Protein AF-A0A965P4F7-F1 (afdb_monomer_lite)

pLDDT: mean 95.4, std 3.78, range [77.88, 98.44]

Secondary structure (DSSP, 8-state):
-EEEEEEEE-TTS-EEEEEEE-SS---SS------TT--HHHHHHHHHHHHHHHHHHHHHHHHHHHHTT-TT------GGGEEEEEEEE-

Radius of gyration: 18.22 Å; chains: 1; bounding box: 27×47×37 Å

Structure (mmCIF, N/CA/C/O backbone):
data_AF-A0A965P4F7-F1
#
_entry.id   AF-A0A965P4F7-F1
#
loop_
_atom_site.group_PDB
_atom_site.id
_atom_site.type_symbol
_atom_site.label_atom_id
_atom_site.label_alt_id
_atom_site.label_comp_id
_atom_site.label_asym_id
_atom_site.label_entity_id
_atom_site.label_seq_id
_atom_site.pdbx_PDB_ins_code
_atom_site.Cartn_x
_atom_site.Cartn_y
_atom_site.Cartn_z
_atom_site.occupancy
_atom_site.B_iso_or_equiv
_atom_site.auth_seq_id
_atom_site.auth_comp_id
_atom_site.auth_asym_id
_atom_site.auth_atom_id
_atom_site.pdbx_PDB_model_num
ATOM 1 N N . MET A 1 1 ? -7.890 -0.933 -10.506 1.00 89.19 1 MET A N 1
ATOM 2 C CA . MET A 1 1 ? -6.889 -0.128 -9.768 1.00 89.19 1 MET A CA 1
ATOM 3 C C . MET A 1 1 ? -7.205 1.347 -9.977 1.00 89.19 1 MET A C 1
ATOM 5 O O . MET A 1 1 ? -7.915 1.674 -10.918 1.00 89.19 1 MET A O 1
ATOM 9 N N . LYS A 1 2 ? -6.741 2.235 -9.093 1.00 94.00 2 LYS A N 1
ATOM 10 C CA . LYS A 1 2 ? -6.977 3.680 -9.220 1.00 94.00 2 LYS A CA 1
ATOM 11 C C . LYS A 1 2 ? -5.646 4.393 -9.438 1.00 94.00 2 LYS A C 1
ATOM 13 O O . LYS A 1 2 ? -4.783 4.347 -8.559 1.00 94.00 2 LYS A O 1
ATOM 18 N N . LEU A 1 3 ? -5.485 5.013 -10.601 1.00 96.56 3 LEU A N 1
ATOM 19 C CA . LEU A 1 3 ? -4.346 5.864 -10.926 1.00 96.56 3 LEU A CA 1
ATOM 20 C C . LEU A 1 3 ? -4.662 7.300 -10.492 1.00 96.56 3 LEU A C 1
ATOM 22 O O . LEU A 1 3 ? -5.730 7.830 -10.797 1.00 96.56 3 LEU A O 1
ATOM 26 N N . LEU A 1 4 ? -3.739 7.906 -9.748 1.00 96.69 4 LEU A N 1
ATOM 27 C CA . LEU A 1 4 ? -3.788 9.298 -9.316 1.00 96.69 4 LEU A CA 1
ATOM 28 C C . LEU A 1 4 ? -2.663 10.077 -9.983 1.00 96.69 4 LEU A C 1
ATOM 30 O O . LEU A 1 4 ? -1.494 9.744 -9.779 1.00 96.69 4 LEU A O 1
ATOM 34 N N . GLU A 1 5 ? -3.005 11.154 -10.679 1.00 98.00 5 GLU A N 1
ATOM 35 C CA . GLU A 1 5 ? -2.037 12.112 -11.212 1.00 98.00 5 GLU A CA 1
ATOM 36 C C . GLU A 1 5 ? -2.228 13.476 -10.552 1.00 98.00 5 GLU A C 1
ATOM 38 O O . GLU A 1 5 ? -3.358 13.930 -10.404 1.00 98.00 5 GLU A O 1
ATOM 43 N N . PHE A 1 6 ? -1.153 14.104 -10.070 1.00 97.94 6 PHE A N 1
ATOM 44 C CA . PHE A 1 6 ? -1.254 15.340 -9.282 1.00 97.94 6 PHE A CA 1
ATOM 45 C C . PHE A 1 6 ? 0.059 16.130 -9.203 1.00 97.94 6 PHE A C 1
ATOM 47 O O . PHE A 1 6 ? 1.160 15.573 -9.264 1.00 97.94 6 PHE A O 1
ATOM 54 N N . SER A 1 7 ? -0.064 17.435 -8.965 1.00 98.25 7 SER A N 1
ATOM 55 C CA . SER A 1 7 ? 1.024 18.322 -8.541 1.00 98.25 7 SER A CA 1
ATOM 56 C C . SER A 1 7 ? 1.224 18.205 -7.026 1.00 98.25 7 SER A C 1
ATOM 58 O O . SER A 1 7 ? 0.264 18.310 -6.265 1.00 98.25 7 SER A O 1
ATOM 60 N N . TYR A 1 8 ? 2.458 18.016 -6.555 1.00 97.75 8 TYR A N 1
ATOM 61 C CA . TYR A 1 8 ? 2.777 17.884 -5.127 1.00 97.75 8 TYR A CA 1
ATOM 62 C C . TYR A 1 8 ? 3.776 18.939 -4.663 1.00 97.75 8 TYR A C 1
ATOM 64 O O . TYR A 1 8 ? 4.902 18.978 -5.170 1.00 97.75 8 TYR A O 1
ATOM 72 N N . THR A 1 9 ? 3.392 19.740 -3.668 1.00 97.88 9 THR A N 1
ATOM 73 C CA . THR A 1 9 ? 4.285 20.688 -2.986 1.00 97.88 9 THR A CA 1
ATOM 74 C C . THR A 1 9 ? 4.947 20.008 -1.790 1.00 97.88 9 THR A C 1
ATOM 76 O O . THR A 1 9 ? 4.273 19.542 -0.875 1.00 97.88 9 THR A O 1
ATOM 79 N N . LYS A 1 10 ? 6.276 19.934 -1.790 1.00 94.81 10 LYS A N 1
ATOM 80 C CA . LYS A 1 10 ? 7.058 19.374 -0.684 1.00 94.81 10 LYS A CA 1
ATOM 81 C C . LYS A 1 10 ? 7.230 20.389 0.448 1.00 94.81 10 LYS A C 1
ATOM 83 O O . LYS A 1 10 ? 6.942 21.572 0.298 1.00 94.81 10 LYS A O 1
ATOM 88 N N . GLU A 1 11 ? 7.764 19.920 1.572 1.00 94.94 11 GLU A N 1
ATOM 89 C CA . GLU A 1 11 ? 8.031 20.754 2.753 1.00 94.94 11 GLU A CA 1
ATOM 90 C C . GLU A 1 11 ? 9.058 21.863 2.483 1.00 94.94 11 GLU A C 1
ATOM 92 O O . GLU A 1 11 ? 8.957 22.940 3.057 1.00 94.94 11 GLU A O 1
ATOM 97 N N . ASP A 1 12 ? 9.994 21.633 1.559 1.00 96.00 12 ASP A N 1
ATOM 98 C CA . ASP A 1 12 ? 10.968 22.632 1.099 1.00 96.00 12 ASP A CA 1
ATOM 99 C C . ASP A 1 12 ? 10.378 23.662 0.110 1.00 96.00 12 ASP A C 1
ATOM 101 O O . ASP A 1 12 ? 11.099 24.512 -0.406 1.00 96.00 12 ASP A O 1
ATOM 105 N N . GLY A 1 13 ? 9.076 23.580 -0.187 1.00 95.00 13 GLY A N 1
ATOM 106 C CA . GLY A 1 13 ? 8.383 24.431 -1.153 1.00 95.00 13 GLY A CA 1
ATOM 107 C C . GLY A 1 13 ? 8.552 24.008 -2.616 1.00 95.00 13 GLY A C 1
ATOM 108 O O . GLY A 1 13 ? 7.871 24.556 -3.484 1.00 95.00 13 GLY A O 1
ATOM 109 N N . SER A 1 14 ? 9.400 23.019 -2.921 1.00 97.19 14 SER A N 1
ATOM 110 C CA . SER A 1 14 ? 9.557 22.518 -4.289 1.00 97.19 14 SER A CA 1
ATOM 111 C C . SER A 1 14 ? 8.308 21.770 -4.756 1.00 97.19 14 SER A C 1
ATOM 113 O O . SER A 1 14 ? 7.662 21.048 -3.994 1.00 97.19 14 SER A O 1
ATOM 115 N N . VAL A 1 15 ? 7.970 21.924 -6.037 1.00 97.25 15 VAL A N 1
ATOM 116 C CA . VAL A 1 15 ? 6.802 21.282 -6.655 1.00 97.25 15 VAL A CA 1
ATOM 117 C C . VAL A 1 15 ? 7.252 20.166 -7.594 1.00 97.25 15 VAL A C 1
ATOM 119 O O . VAL A 1 15 ? 8.265 20.286 -8.281 1.00 97.25 15 VAL A O 1
ATOM 122 N N . SER A 1 16 ? 6.516 19.055 -7.611 1.00 96.69 16 SER A N 1
ATOM 123 C CA . SER A 1 16 ? 6.757 17.932 -8.526 1.00 96.69 16 SER A CA 1
ATOM 124 C C . SER A 1 16 ? 5.454 17.279 -8.969 1.00 96.69 16 SER A C 1
ATOM 126 O O . SER A 1 16 ? 4.576 17.088 -8.133 1.00 96.69 16 SER A O 1
ATOM 128 N N . ASN A 1 17 ? 5.370 16.869 -10.234 1.00 97.75 17 ASN A N 1
ATOM 129 C CA . ASN A 1 17 ? 4.236 16.101 -10.755 1.00 97.75 17 ASN A CA 1
ATOM 130 C C . ASN A 1 17 ? 4.408 14.611 -10.433 1.00 97.75 17 ASN A C 1
ATOM 132 O O . ASN A 1 17 ? 5.531 14.092 -10.443 1.00 97.75 17 ASN A O 1
ATOM 136 N N . ARG A 1 18 ? 3.308 13.931 -10.109 1.00 97.25 18 ARG A N 1
ATOM 137 C CA . ARG A 1 18 ? 3.281 12.531 -9.668 1.00 97.25 18 ARG A CA 1
ATOM 138 C C . ARG A 1 18 ? 2.177 11.768 -10.380 1.00 97.25 18 ARG A C 1
ATOM 140 O O . ARG A 1 18 ? 1.103 12.318 -10.563 1.00 97.25 18 ARG A O 1
ATOM 147 N N . ALA A 1 19 ? 2.460 10.506 -10.690 1.00 96.75 19 ALA A N 1
ATOM 148 C CA . ALA A 1 19 ? 1.507 9.494 -11.125 1.00 96.75 19 ALA A CA 1
ATOM 149 C C . ALA A 1 19 ? 1.684 8.278 -10.204 1.00 96.75 19 ALA A C 1
ATOM 151 O O . ALA A 1 19 ? 2.806 7.788 -10.039 1.00 96.75 19 ALA A O 1
ATOM 152 N N . VAL A 1 20 ? 0.624 7.855 -9.515 1.00 95.62 20 VAL A N 1
ATOM 153 C CA . VAL A 1 20 ? 0.696 6.846 -8.447 1.00 95.62 20 VAL A CA 1
ATOM 154 C C . VAL A 1 20 ? -0.517 5.929 -8.510 1.00 95.62 20 VAL A C 1
ATOM 156 O O . VAL A 1 20 ? -1.648 6.401 -8.557 1.00 95.62 20 VAL A O 1
ATOM 159 N N . ILE A 1 21 ? -0.289 4.617 -8.433 1.00 95.81 21 ILE A N 1
ATOM 160 C CA . ILE A 1 21 ? -1.356 3.657 -8.142 1.00 95.81 21 ILE A CA 1
ATOM 161 C C . ILE A 1 21 ? -1.688 3.738 -6.649 1.00 95.81 21 ILE A C 1
ATOM 163 O O . ILE A 1 21 ? -0.829 3.483 -5.802 1.00 95.81 21 ILE A O 1
ATOM 167 N N . GLU A 1 22 ? -2.928 4.094 -6.319 1.00 93.88 22 GLU A N 1
ATOM 168 C CA . GLU A 1 22 ? -3.405 4.152 -4.935 1.00 93.88 22 GLU A CA 1
ATOM 169 C C . GLU A 1 22 ? -3.451 2.733 -4.347 1.00 93.88 22 GLU A C 1
ATOM 171 O O . GLU A 1 22 ? -4.325 1.935 -4.680 1.00 93.88 22 GLU A O 1
ATOM 176 N N . LEU A 1 23 ? -2.481 2.408 -3.486 1.00 92.50 23 LEU A N 1
ATOM 177 C CA . LEU A 1 23 ? -2.434 1.120 -2.781 1.00 92.50 23 LEU A CA 1
ATOM 178 C C . LEU A 1 23 ? -3.315 1.121 -1.529 1.00 92.50 23 LEU A C 1
ATOM 180 O O . LEU A 1 23 ? -3.891 0.100 -1.169 1.00 92.50 23 LEU A O 1
ATOM 184 N N . ILE A 1 24 ? -3.383 2.266 -0.846 1.00 88.81 24 ILE A N 1
ATOM 185 C CA . ILE A 1 24 ? -4.167 2.478 0.370 1.00 88.81 24 ILE A CA 1
ATOM 186 C C . ILE A 1 24 ? -4.706 3.907 0.310 1.00 88.81 24 ILE A C 1
ATOM 188 O O . ILE A 1 24 ? -3.925 4.861 0.252 1.00 88.81 24 ILE A O 1
ATOM 192 N N . ALA A 1 25 ? -6.029 4.054 0.327 1.00 83.50 25 ALA A N 1
ATOM 193 C CA . ALA A 1 25 ? -6.674 5.354 0.445 1.00 83.50 25 ALA A CA 1
ATOM 194 C C . ALA A 1 25 ? -6.588 5.851 1.897 1.00 83.50 25 ALA A C 1
ATOM 196 O O . ALA A 1 25 ? -6.561 5.040 2.829 1.00 83.50 25 ALA A O 1
ATOM 197 N N . PRO A 1 26 ? -6.566 7.172 2.136 1.00 77.88 26 PRO A N 1
ATOM 198 C CA . PRO A 1 26 ? -6.701 7.673 3.493 1.00 77.88 26 PRO A CA 1
ATOM 199 C C . PRO A 1 26 ? -8.030 7.178 4.080 1.00 77.88 26 PRO A C 1
ATOM 201 O O . PRO A 1 26 ? -9.103 7.528 3.594 1.00 77.88 26 PRO A O 1
ATOM 204 N N . SER A 1 27 ? -7.952 6.357 5.127 1.00 82.50 27 SER A N 1
ATOM 205 C CA . SER A 1 27 ? -9.114 5.865 5.864 1.00 82.50 27 SER A CA 1
ATOM 206 C C . SER A 1 27 ? -9.140 6.485 7.253 1.00 82.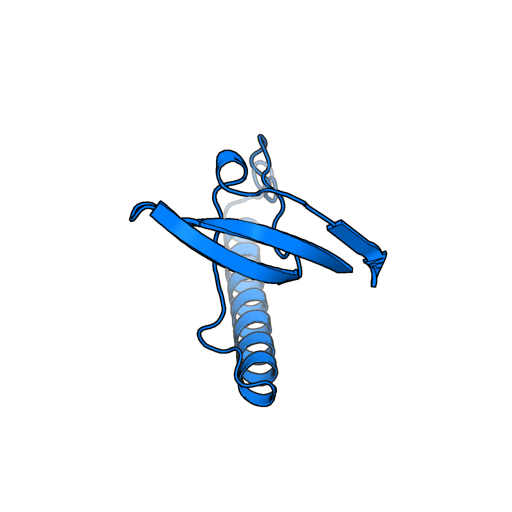50 27 SER A C 1
ATOM 208 O O . SER A 1 27 ? -8.120 6.587 7.934 1.00 82.50 27 SER A O 1
ATOM 210 N N . LYS A 1 28 ? -10.330 6.906 7.677 1.00 85.56 28 LYS A N 1
ATOM 211 C CA . LYS A 1 28 ? -10.608 7.321 9.058 1.00 85.56 28 LYS A CA 1
ATOM 212 C C . LYS A 1 28 ? -10.737 6.111 9.993 1.00 85.56 28 LYS A C 1
ATOM 214 O O . LYS A 1 28 ? -10.676 6.264 11.210 1.00 85.56 28 LYS A O 1
ATOM 219 N N . PHE A 1 29 ? -10.970 4.931 9.427 1.00 91.06 29 PHE A N 1
ATOM 220 C CA . PHE A 1 29 ? -11.309 3.72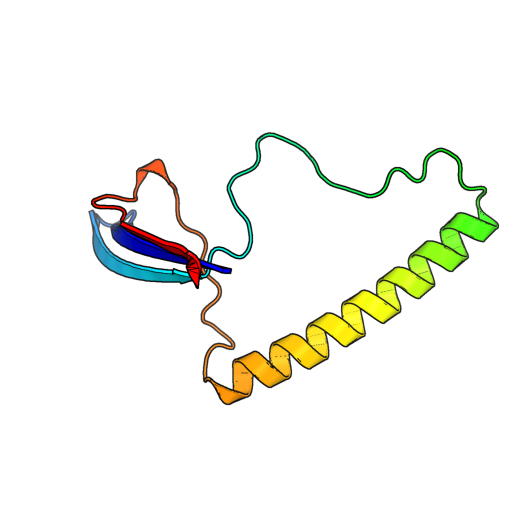1 10.158 1.00 91.06 29 PHE A CA 1
ATOM 221 C C . PHE A 1 29 ? -10.092 2.809 10.313 1.00 91.06 29 PHE A C 1
ATOM 223 O O . PHE A 1 29 ? -9.182 2.813 9.485 1.00 91.06 29 PHE A O 1
ATOM 230 N N . ILE A 1 30 ? -10.092 2.024 11.389 1.00 90.25 30 ILE A N 1
ATOM 231 C CA . I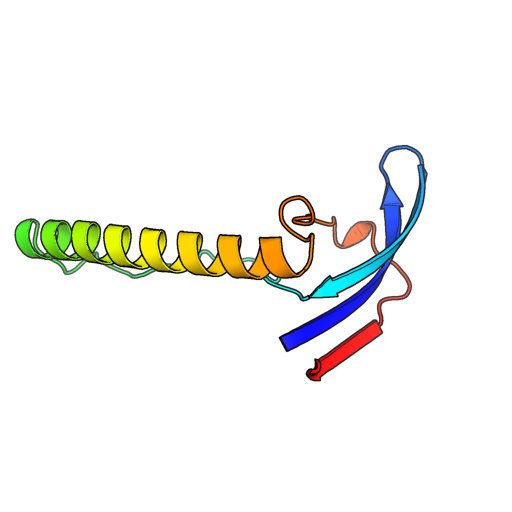LE A 1 30 ? -9.149 0.921 11.577 1.00 90.25 30 ILE A CA 1
ATOM 232 C C . ILE A 1 30 ? -9.766 -0.310 10.918 1.00 90.25 30 ILE A C 1
ATOM 234 O O . ILE A 1 30 ? -10.897 -0.671 11.235 1.00 90.25 30 ILE A O 1
ATOM 238 N N . GLU A 1 31 ? -9.019 -0.950 10.024 1.00 90.19 31 GLU A N 1
ATOM 239 C CA . GLU A 1 31 ? -9.431 -2.180 9.350 1.00 90.19 31 GLU A CA 1
ATOM 240 C C . GLU A 1 31 ? -8.605 -3.362 9.857 1.00 90.19 31 GLU A C 1
ATOM 242 O O . GLU A 1 31 ? -7.387 -3.273 10.033 1.00 90.19 31 GLU A O 1
ATOM 247 N N . GLY A 1 32 ? -9.275 -4.484 10.099 1.00 92.50 32 GLY A N 1
ATOM 248 C CA . GLY A 1 32 ? -8.652 -5.701 10.591 1.00 92.50 32 GLY A CA 1
ATOM 249 C C . GLY A 1 32 ? -9.650 -6.846 10.680 1.00 92.50 32 GLY A C 1
ATOM 250 O O . GLY A 1 32 ? -10.851 -6.662 10.496 1.00 92.50 32 GLY A O 1
ATOM 251 N N . TRP A 1 33 ? -9.132 -8.034 10.970 1.00 95.19 33 TRP A N 1
ATOM 252 C CA . TRP A 1 33 ? -9.955 -9.196 11.277 1.00 95.19 33 TRP A CA 1
ATOM 253 C C . TRP A 1 33 ? -10.311 -9.168 12.758 1.00 95.19 33 TRP A C 1
ATOM 255 O O . TRP A 1 33 ? -9.415 -9.135 13.604 1.00 95.19 33 TRP A O 1
ATOM 265 N N . ASP A 1 34 ? -11.604 -9.168 13.069 1.00 96.94 34 ASP A N 1
ATOM 266 C CA . ASP A 1 34 ? -12.059 -9.345 14.442 1.00 96.94 34 ASP A CA 1
ATOM 267 C C . ASP A 1 34 ? -11.868 -10.810 14.850 1.00 96.94 34 ASP A C 1
ATOM 269 O O . ASP A 1 34 ? -12.514 -11.717 14.327 1.00 96.94 34 ASP A O 1
ATOM 273 N N . VAL A 1 35 ? -10.934 -11.029 15.769 1.00 96.50 35 VAL A N 1
ATOM 274 C CA . VAL A 1 35 ? -10.546 -12.346 16.289 1.00 96.50 35 VAL A CA 1
ATOM 275 C C . VAL A 1 35 ? -11.041 -12.568 17.718 1.00 96.50 35 VAL A C 1
ATOM 277 O O . VAL A 1 35 ? -10.636 -13.531 18.361 1.00 96.50 35 VAL A O 1
ATOM 280 N N . SER A 1 36 ? -11.915 -11.694 18.227 1.00 97.50 36 SER A N 1
ATOM 281 C CA . SER A 1 36 ? -12.394 -11.714 19.618 1.00 97.50 36 SER A CA 1
ATOM 282 C C . SER A 1 36 ? -13.048 -13.031 20.045 1.00 97.50 36 SER A C 1
ATOM 284 O O . SER A 1 36 ? -13.047 -13.354 21.230 1.00 97.50 36 SER A O 1
ATOM 286 N N . ASN A 1 37 ? -13.575 -13.800 19.089 1.00 97.75 37 ASN A N 1
ATOM 287 C CA . ASN A 1 37 ? -14.278 -15.058 19.339 1.00 97.75 37 ASN A CA 1
ATOM 288 C C . ASN A 1 37 ? -13.426 -16.316 19.097 1.00 97.75 37 ASN A C 1
ATOM 290 O O . ASN A 1 37 ? -13.961 -17.421 19.155 1.00 97.75 37 ASN A O 1
ATOM 294 N N . LEU A 1 38 ? -12.130 -16.178 18.801 1.00 97.88 38 LEU A N 1
ATOM 295 C CA . LEU A 1 38 ? -11.235 -17.327 18.660 1.00 97.88 38 LEU A CA 1
ATOM 296 C C . LEU A 1 38 ? -10.697 -17.750 20.028 1.00 97.88 38 LEU A C 1
ATOM 298 O O . LEU A 1 38 ? -10.252 -16.917 20.817 1.00 97.88 38 LEU A O 1
ATOM 302 N N . ASP A 1 39 ? -10.692 -19.054 20.297 1.00 98.38 39 ASP A N 1
ATOM 303 C CA . ASP A 1 39 ? -9.925 -19.592 21.415 1.00 98.38 39 ASP A CA 1
ATOM 304 C C . ASP A 1 39 ? -8.413 -19.474 21.146 1.00 98.38 39 ASP A C 1
ATOM 306 O O . ASP A 1 39 ? -7.964 -19.258 20.017 1.00 98.38 39 ASP A O 1
ATOM 310 N N . ASN A 1 40 ? -7.609 -19.638 22.197 1.00 97.44 40 ASN A N 1
ATOM 311 C CA . ASN A 1 40 ? -6.163 -19.431 22.125 1.00 97.44 40 ASN A CA 1
ATOM 312 C C . ASN A 1 40 ? -5.457 -20.348 21.119 1.00 97.44 40 ASN A C 1
ATOM 314 O O . ASN A 1 40 ? -4.485 -19.917 20.497 1.00 97.44 40 ASN A O 1
ATOM 318 N N . GLN A 1 41 ? -5.905 -21.598 20.974 1.00 98.19 41 GLN A N 1
ATOM 319 C CA . GLN A 1 41 ? -5.274 -22.540 20.056 1.00 98.19 41 GLN A CA 1
ATOM 320 C C . GLN A 1 41 ? -5.589 -22.142 18.614 1.00 98.19 41 GLN A C 1
ATOM 322 O O . GLN A 1 41 ? -4.673 -21.950 17.813 1.00 98.19 41 GLN A O 1
ATOM 327 N N . THR A 1 42 ? -6.866 -21.917 18.312 1.00 98.12 42 THR A N 1
ATOM 328 C CA . THR A 1 42 ? -7.309 -21.497 16.978 1.00 98.12 42 THR A CA 1
ATOM 329 C C . THR A 1 42 ? -6.693 -20.151 16.579 1.00 98.12 42 THR A C 1
ATOM 331 O O . THR A 1 42 ? -6.261 -19.964 15.441 1.00 98.12 42 THR A O 1
ATOM 334 N N . PHE A 1 43 ? -6.587 -19.208 17.519 1.00 98.19 43 PHE A N 1
ATOM 335 C CA . PHE A 1 43 ? -5.933 -17.922 17.283 1.00 98.19 43 PHE A CA 1
ATOM 336 C C . PHE A 1 43 ? -4.437 -18.067 16.961 1.00 98.19 43 PHE A C 1
ATOM 338 O O . PHE A 1 43 ? -3.927 -17.366 16.079 1.00 98.19 43 PHE A O 1
ATOM 345 N N . ALA A 1 44 ? -3.727 -18.975 17.639 1.00 98.19 44 ALA A N 1
ATOM 346 C CA . ALA A 1 44 ? -2.318 -19.243 17.363 1.00 98.19 44 ALA A CA 1
ATOM 347 C C . ALA A 1 44 ? -2.120 -19.844 15.961 1.00 98.19 44 ALA A C 1
ATOM 349 O O . ALA A 1 44 ? -1.293 -19.348 15.192 1.00 98.19 44 ALA A O 1
ATOM 350 N N . GLU A 1 45 ? -2.926 -20.847 15.601 1.00 98.44 45 GLU A N 1
ATOM 351 C CA . GLU A 1 45 ? -2.907 -21.487 14.278 1.00 98.44 45 GLU A CA 1
ATOM 352 C C . GLU A 1 45 ? -3.224 -20.486 13.154 1.00 98.44 45 GLU A C 1
ATOM 354 O O . GLU A 1 45 ? -2.517 -20.423 12.139 1.00 98.44 45 GLU A O 1
ATOM 359 N N . PHE A 1 46 ? -4.240 -19.637 13.357 1.00 98.12 46 PHE A N 1
ATOM 360 C CA . PHE A 1 46 ? -4.575 -18.550 12.438 1.00 98.12 46 PHE A CA 1
ATOM 361 C C . PHE A 1 46 ? -3.410 -17.573 12.271 1.00 98.12 46 PHE A C 1
ATOM 363 O O . PHE A 1 46 ? -3.031 -17.245 11.146 1.00 98.12 46 PHE A O 1
ATOM 370 N N . SER A 1 47 ? -2.822 -17.117 13.378 1.00 97.44 47 SER A N 1
ATOM 371 C CA . SER A 1 47 ? -1.750 -16.118 13.356 1.00 97.44 47 SE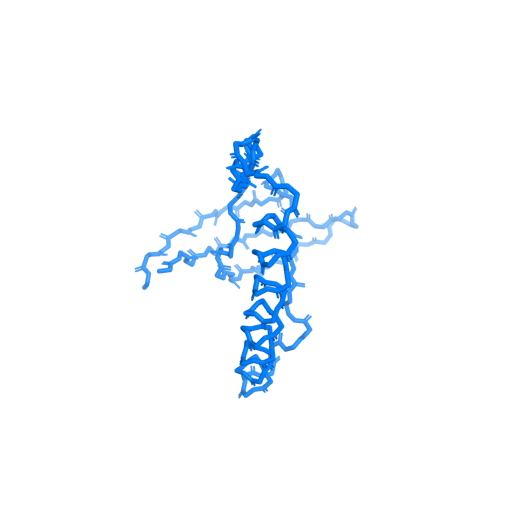R A CA 1
ATOM 372 C C . SER A 1 47 ? -0.515 -16.628 12.614 1.00 97.44 47 SER A C 1
ATOM 374 O O . SER A 1 47 ? 0.073 -15.887 11.822 1.00 97.44 47 SER A O 1
ATOM 376 N N . GLN A 1 48 ? -0.155 -17.900 12.814 1.00 98.19 48 GLN A N 1
ATOM 377 C CA . GLN A 1 48 ? 0.934 -18.536 12.078 1.00 98.19 48 GLN A CA 1
ATOM 378 C C . GLN A 1 48 ? 0.621 -18.596 10.578 1.00 98.19 48 GLN A C 1
ATOM 380 O O . GLN A 1 48 ? 1.400 -18.097 9.763 1.00 98.19 48 GLN A O 1
ATOM 385 N N . SER A 1 49 ? -0.544 -19.137 10.221 1.00 98.19 49 SER A N 1
ATOM 386 C CA . SER A 1 49 ? -0.958 -19.313 8.824 1.00 98.19 49 SER A CA 1
ATOM 387 C C . SER A 1 49 ? -1.042 -17.977 8.078 1.00 98.19 49 SER A C 1
ATOM 389 O O . SER A 1 49 ? -0.563 -17.839 6.951 1.00 98.19 49 SER A O 1
ATOM 391 N N . MET A 1 50 ? -1.596 -16.950 8.728 1.00 97.69 50 MET A N 1
ATOM 392 C CA . MET A 1 50 ? -1.690 -15.599 8.178 1.00 97.69 50 MET A CA 1
ATOM 393 C C . MET A 1 50 ? -0.307 -14.958 8.000 1.00 97.69 50 MET A C 1
ATOM 395 O O . MET A 1 50 ? -0.073 -14.250 7.017 1.00 97.69 50 MET A O 1
ATOM 399 N N . GLY A 1 51 ? 0.623 -15.208 8.927 1.00 97.50 51 GLY A N 1
ATOM 400 C CA . GLY A 1 51 ? 2.009 -14.756 8.822 1.00 97.50 51 GLY A CA 1
ATOM 401 C C . GLY A 1 51 ? 2.732 -15.365 7.619 1.00 97.50 51 GLY A C 1
ATOM 402 O O . GLY A 1 51 ? 3.366 -14.643 6.848 1.00 97.50 51 GLY A O 1
ATOM 403 N N . GLU A 1 52 ? 2.587 -16.675 7.414 1.00 98.25 52 GLU A N 1
ATOM 404 C CA . GLU A 1 52 ? 3.166 -17.385 6.269 1.00 98.25 52 GLU A CA 1
ATOM 405 C C . GLU A 1 52 ? 2.596 -16.882 4.937 1.00 98.25 52 GLU A C 1
ATOM 407 O O . GLU A 1 52 ? 3.359 -16.591 4.010 1.00 98.25 52 GLU A O 1
ATOM 412 N N . LEU A 1 53 ? 1.273 -16.695 4.866 1.00 98.12 53 LEU A N 1
ATOM 413 C CA . LEU A 1 53 ? 0.599 -16.135 3.696 1.00 98.12 53 LEU A CA 1
ATOM 414 C C . LEU A 1 53 ? 1.113 -14.729 3.363 1.00 98.12 53 LEU A C 1
ATOM 416 O O . LEU A 1 53 ? 1.464 -14.457 2.214 1.00 98.12 53 LEU A O 1
ATOM 420 N N . ARG A 1 54 ? 1.196 -13.837 4.359 1.00 97.06 54 ARG A N 1
ATOM 421 C CA . ARG A 1 54 ? 1.684 -12.463 4.159 1.00 97.06 54 ARG A CA 1
ATOM 422 C C . ARG A 1 54 ? 3.137 -12.423 3.709 1.00 97.06 54 ARG A C 1
ATOM 424 O O . ARG A 1 54 ? 3.477 -11.600 2.864 1.00 97.06 54 ARG A O 1
ATOM 431 N N . ARG A 1 55 ? 3.988 -13.306 4.239 1.00 97.81 55 ARG A N 1
ATOM 432 C CA . ARG A 1 55 ? 5.384 -13.416 3.800 1.00 97.81 55 ARG A CA 1
ATOM 433 C C . ARG A 1 55 ? 5.464 -13.811 2.326 1.00 97.81 55 ARG A C 1
ATOM 435 O O . ARG A 1 55 ? 6.145 -13.130 1.570 1.00 97.81 55 ARG A O 1
ATOM 442 N N . LYS A 1 56 ? 4.715 -14.837 1.906 1.00 98.31 56 LYS A N 1
ATOM 443 C CA . LYS A 1 56 ? 4.677 -15.267 0.500 1.00 98.31 56 LYS A CA 1
ATOM 444 C C . LYS A 1 56 ? 4.185 -14.148 -0.425 1.00 98.31 56 LYS A C 1
ATOM 446 O O . LYS A 1 56 ? 4.833 -13.846 -1.420 1.00 98.31 56 LYS A O 1
ATOM 451 N N . GLN A 1 57 ? 3.083 -13.488 -0.062 1.00 97.69 57 GLN A N 1
ATOM 452 C CA . GLN A 1 57 ? 2.567 -12.336 -0.811 1.00 97.69 57 GLN A CA 1
ATOM 453 C C . GLN A 1 57 ? 3.602 -11.212 -0.916 1.00 97.69 57 GLN A C 1
ATOM 455 O O . GLN A 1 57 ? 3.753 -10.610 -1.978 1.00 97.69 57 GLN A O 1
ATOM 460 N N . HIS A 1 58 ? 4.321 -10.925 0.173 1.00 96.50 58 HIS A N 1
ATOM 461 C CA . HIS A 1 58 ? 5.371 -9.914 0.182 1.00 96.50 58 HIS A CA 1
ATOM 462 C C . HIS A 1 58 ? 6.515 -10.282 -0.767 1.00 96.50 58 HIS A C 1
ATOM 464 O O . HIS A 1 58 ? 6.912 -9.447 -1.570 1.00 96.50 58 HIS A O 1
ATOM 470 N N . GLU A 1 59 ? 7.013 -11.517 -0.713 1.00 97.62 59 GLU A N 1
ATOM 471 C CA . GLU A 1 59 ? 8.096 -11.992 -1.580 1.00 97.62 59 GLU A CA 1
ATOM 472 C C . GLU A 1 59 ? 7.715 -11.910 -3.064 1.00 97.62 59 GLU A C 1
ATOM 474 O O . GLU A 1 59 ? 8.459 -11.326 -3.853 1.00 97.62 59 GLU A O 1
ATOM 479 N N . GLU A 1 60 ? 6.528 -12.401 -3.431 1.00 98.06 60 GLU A N 1
ATOM 480 C CA . GLU A 1 60 ? 6.013 -12.322 -4.804 1.00 98.06 60 GLU A CA 1
ATOM 481 C C . GLU A 1 60 ? 5.818 -10.867 -5.258 1.00 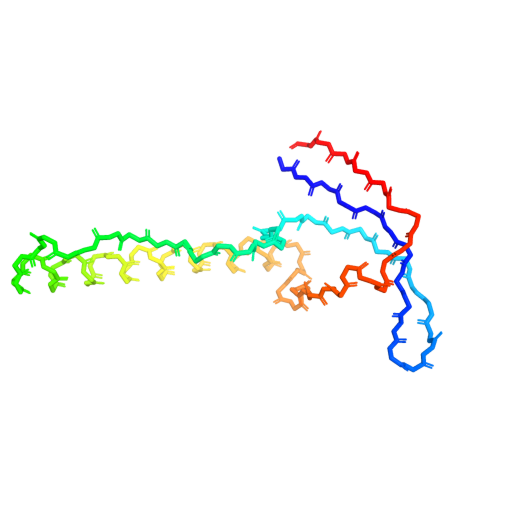98.06 60 GLU A C 1
ATOM 483 O O . GLU A 1 60 ? 6.189 -10.503 -6.374 1.00 98.06 60 GLU A O 1
ATOM 488 N N . THR A 1 61 ? 5.316 -9.998 -4.374 1.00 96.38 61 THR A N 1
ATOM 489 C CA . THR A 1 61 ? 5.176 -8.564 -4.667 1.00 96.38 61 THR A CA 1
ATOM 490 C C . THR A 1 61 ? 6.537 -7.909 -4.886 1.00 96.38 61 THR A C 1
ATOM 492 O O . THR A 1 61 ? 6.704 -7.131 -5.820 1.00 96.38 61 THR A O 1
ATOM 495 N N . MET A 1 62 ? 7.529 -8.204 -4.045 1.00 96.69 62 MET A N 1
ATOM 496 C CA . MET A 1 62 ? 8.863 -7.618 -4.175 1.00 96.69 62 MET A CA 1
ATOM 497 C C . MET A 1 62 ? 9.584 -8.089 -5.438 1.00 96.69 62 MET A C 1
ATOM 499 O O . MET A 1 62 ? 10.317 -7.292 -6.024 1.00 96.69 62 MET A O 1
ATOM 503 N N . ALA A 1 63 ? 9.371 -9.339 -5.857 1.00 97.88 63 ALA A N 1
ATOM 504 C CA . ALA A 1 63 ? 9.866 -9.851 -7.131 1.00 97.88 63 ALA A CA 1
ATOM 505 C C . ALA A 1 63 ? 9.246 -9.081 -8.306 1.00 97.88 63 ALA A C 1
ATOM 507 O O . ALA A 1 63 ? 9.979 -8.498 -9.098 1.00 97.88 63 ALA A O 1
ATOM 508 N N . LEU A 1 64 ? 7.914 -8.949 -8.331 1.00 97.25 64 LEU A N 1
ATOM 509 C CA . LEU A 1 64 ? 7.216 -8.155 -9.345 1.00 97.25 64 LEU A CA 1
ATOM 510 C C . LEU A 1 64 ? 7.723 -6.707 -9.382 1.00 97.25 64 LEU A C 1
ATOM 512 O O . LEU A 1 64 ? 8.012 -6.175 -10.443 1.00 97.25 64 LEU A O 1
ATOM 516 N N . LEU A 1 65 ? 7.859 -6.047 -8.229 1.00 97.06 65 LEU A N 1
ATOM 517 C CA . LEU A 1 65 ? 8.358 -4.671 -8.184 1.00 97.06 65 LEU A CA 1
ATOM 518 C C . LEU A 1 65 ? 9.805 -4.556 -8.677 1.00 97.06 65 LEU A C 1
ATOM 520 O O . LEU A 1 65 ? 10.169 -3.507 -9.202 1.00 97.06 65 LEU A O 1
ATOM 524 N N . ALA A 1 66 ? 10.632 -5.587 -8.498 1.00 97.00 66 ALA A N 1
ATOM 525 C CA . ALA A 1 66 ? 11.990 -5.601 -9.028 1.00 97.00 66 ALA A CA 1
ATOM 526 C C . ALA A 1 66 ? 11.995 -5.666 -10.563 1.00 97.00 66 ALA A C 1
ATOM 528 O O . ALA A 1 66 ? 12.770 -4.938 -11.173 1.00 97.00 66 ALA A O 1
ATOM 529 N N . ASP A 1 67 ? 11.085 -6.432 -11.174 1.00 98.19 67 ASP A N 1
ATOM 530 C CA . ASP A 1 67 ? 10.972 -6.561 -12.638 1.00 98.19 67 ASP A CA 1
ATOM 531 C C . ASP A 1 67 ? 10.633 -5.234 -13.348 1.00 98.19 67 ASP A C 1
ATOM 533 O O . ASP A 1 67 ? 10.886 -5.084 -14.543 1.00 98.19 67 ASP A O 1
ATOM 537 N N . PHE A 1 68 ? 10.084 -4.258 -12.616 1.00 97.62 68 PHE A N 1
ATOM 538 C CA . PHE A 1 68 ? 9.731 -2.921 -13.115 1.00 97.62 68 PHE A CA 1
ATOM 539 C C . PHE A 1 68 ? 10.587 -1.790 -12.508 1.00 97.62 68 PHE A C 1
ATOM 541 O O . PHE A 1 68 ? 10.227 -0.619 -12.640 1.00 97.62 68 PHE A O 1
ATOM 548 N N . ASP A 1 69 ? 11.682 -2.105 -11.803 1.00 96.75 69 ASP A N 1
ATOM 549 C CA . ASP A 1 69 ? 12.538 -1.126 -11.106 1.00 96.75 69 ASP A CA 1
ATOM 550 C C . ASP A 1 69 ? 11.794 -0.250 -10.066 1.00 96.75 69 ASP A C 1
ATOM 552 O O . ASP A 1 69 ? 12.139 0.904 -9.798 1.00 96.75 69 ASP A O 1
ATOM 556 N N . LEU A 1 70 ? 10.761 -0.801 -9.421 1.00 96.31 70 LEU A N 1
ATOM 557 C CA . LEU A 1 70 ? 9.890 -0.102 -8.466 1.00 96.31 70 LEU A CA 1
ATOM 558 C C . LEU A 1 70 ? 10.200 -0.397 -6.990 1.00 96.31 70 LEU A C 1
ATOM 560 O O . LEU A 1 70 ? 9.507 0.107 -6.102 1.00 96.31 70 LEU A O 1
ATOM 564 N N . LYS A 1 71 ? 11.249 -1.173 -6.691 1.00 93.38 71 LYS A N 1
ATOM 565 C CA . LYS A 1 71 ? 11.604 -1.620 -5.326 1.00 93.38 71 LYS A CA 1
ATOM 566 C C . LYS A 1 71 ? 11.672 -0.492 -4.283 1.00 93.38 71 LYS A C 1
ATOM 568 O O . LYS A 1 71 ? 11.372 -0.713 -3.111 1.00 93.38 71 LYS A O 1
ATOM 573 N N . HIS A 1 72 ? 12.058 0.715 -4.695 1.00 94.00 72 HIS A N 1
ATOM 574 C CA . HIS A 1 72 ? 12.216 1.884 -3.821 1.00 94.00 72 HIS A CA 1
ATOM 575 C C . HIS A 1 72 ? 11.190 2.998 -4.099 1.00 94.00 72 HIS A C 1
ATOM 577 O O . HIS A 1 72 ? 11.367 4.140 -3.660 1.00 94.00 72 HIS A O 1
ATOM 583 N N . ASN A 1 73 ? 10.104 2.670 -4.809 1.00 95.00 73 ASN A N 1
ATOM 584 C CA . ASN A 1 73 ? 9.135 3.645 -5.318 1.00 95.00 73 ASN A CA 1
ATOM 585 C C . ASN A 1 73 ? 7.886 3.771 -4.440 1.00 95.00 73 ASN A C 1
ATOM 587 O O . ASN A 1 73 ? 6.998 4.563 -4.754 1.00 95.00 73 ASN A O 1
ATOM 591 N N . TYR A 1 74 ? 7.833 3.067 -3.305 1.00 94.50 74 TYR A N 1
ATOM 592 C CA . TYR A 1 74 ? 6.809 3.312 -2.297 1.00 94.50 74 TYR A CA 1
ATOM 593 C C . TYR A 1 74 ? 6.942 4.734 -1.737 1.00 94.50 74 TYR A C 1
ATOM 595 O O . TYR A 1 74 ? 7.999 5.154 -1.250 1.00 94.50 74 TYR A O 1
ATOM 603 N N . ARG A 1 75 ? 5.855 5.499 -1.828 1.00 93.50 75 ARG A N 1
ATOM 604 C CA . ARG A 1 75 ? 5.775 6.903 -1.421 1.00 93.50 75 ARG A CA 1
ATOM 605 C C . ARG A 1 75 ? 4.434 7.127 -0.728 1.00 93.50 75 ARG A C 1
ATOM 607 O O . ARG A 1 75 ? 3.423 6.561 -1.130 1.00 93.50 75 ARG A O 1
ATOM 614 N N . ARG A 1 76 ? 4.422 7.988 0.289 1.00 93.00 76 ARG A N 1
ATOM 615 C CA . ARG A 1 76 ? 3.197 8.500 0.915 1.00 93.00 76 ARG A CA 1
ATOM 616 C C . ARG A 1 76 ? 3.114 9.995 0.652 1.00 93.00 76 ARG A C 1
ATOM 618 O O . ARG A 1 76 ? 4.126 10.685 0.762 1.00 93.00 76 ARG A O 1
ATOM 625 N N . PHE A 1 77 ? 1.921 10.474 0.330 1.00 93.50 77 PHE A N 1
ATOM 626 C CA . PHE A 1 77 ? 1.666 11.880 0.036 1.00 93.50 77 PHE A CA 1
ATOM 627 C C . PHE A 1 77 ? 0.644 12.427 1.026 1.00 93.50 77 PHE A C 1
ATOM 629 O O . PHE A 1 77 ? -0.306 11.732 1.383 1.00 93.50 77 PHE A O 1
ATOM 636 N N . LYS A 1 78 ? 0.873 13.657 1.490 1.00 93.12 78 LYS A N 1
ATOM 637 C CA . LYS A 1 78 ? -0.081 14.430 2.288 1.00 93.12 78 LYS A CA 1
ATOM 638 C C . LYS A 1 78 ? -1.186 14.942 1.355 1.00 93.12 78 LYS A C 1
ATOM 640 O O . LYS A 1 78 ? -0.848 15.718 0.457 1.00 93.12 78 LYS A O 1
ATOM 645 N N . PRO A 1 79 ? -2.458 14.523 1.502 1.00 93.56 79 PRO A N 1
ATOM 646 C CA . PRO A 1 79 ? -3.530 14.961 0.606 1.00 93.56 79 PRO A CA 1
ATOM 647 C C . PRO A 1 79 ? -3.657 16.486 0.509 1.00 93.56 79 PRO A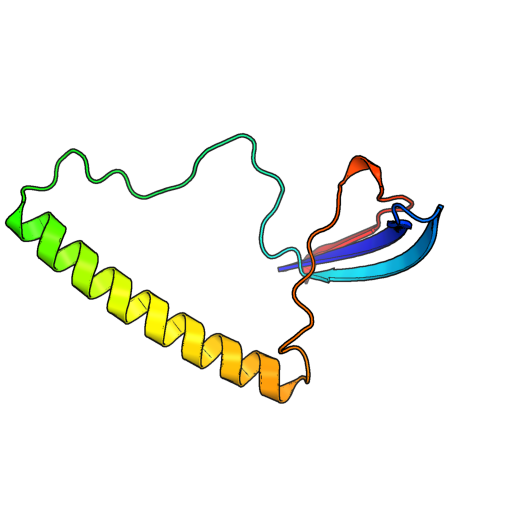 C 1
ATOM 649 O O . PRO A 1 79 ? -3.876 17.018 -0.572 1.00 93.56 79 PRO A O 1
ATOM 652 N N . GLU A 1 80 ? -3.427 17.204 1.609 1.00 94.62 80 GLU A N 1
ATOM 653 C CA . GLU A 1 80 ? -3.441 18.669 1.676 1.00 94.62 80 GLU A CA 1
ATOM 654 C C . GLU A 1 80 ? -2.335 19.351 0.850 1.00 94.62 80 GLU A C 1
ATOM 656 O O . GLU A 1 80 ? -2.416 20.543 0.557 1.00 94.62 80 GLU A O 1
ATOM 661 N N . SER A 1 81 ? -1.298 18.605 0.463 1.00 95.88 81 SER A N 1
ATOM 662 C CA . SER A 1 81 ? -0.190 19.078 -0.372 1.00 95.88 81 SER A CA 1
ATOM 663 C C . SER A 1 81 ? -0.333 18.677 -1.847 1.00 95.88 81 SER A C 1
ATOM 665 O O . SER A 1 81 ? 0.552 18.985 -2.649 1.00 95.88 81 SER A O 1
ATOM 667 N N . MET A 1 82 ? -1.423 17.993 -2.212 1.00 96.31 82 MET A N 1
ATOM 668 C CA . MET A 1 82 ? -1.744 17.597 -3.584 1.00 96.31 82 MET A CA 1
ATOM 669 C C . MET A 1 82 ? -2.650 18.643 -4.250 1.00 96.31 82 MET A C 1
ATOM 671 O O . MET A 1 82 ? -3.592 19.146 -3.639 1.00 96.31 82 MET A O 1
ATOM 675 N N . LYS A 1 83 ? -2.386 18.959 -5.519 1.00 97.00 83 LYS A N 1
ATOM 676 C CA . LYS A 1 83 ? -3.191 19.859 -6.361 1.00 97.00 83 LYS A CA 1
ATOM 677 C C . LYS A 1 83 ? -3.399 19.252 -7.743 1.00 97.00 83 LYS A C 1
ATOM 679 O O . LYS A 1 83 ? -2.653 18.359 -8.136 1.00 97.00 83 LYS A O 1
ATOM 684 N N . ASP A 1 84 ? -4.401 19.757 -8.461 1.00 97.25 84 ASP A N 1
ATOM 685 C CA . ASP A 1 84 ? -4.699 19.373 -9.848 1.00 97.25 84 ASP A CA 1
ATOM 686 C C . ASP A 1 84 ? -4.859 17.853 -10.020 1.00 97.25 84 ASP A C 1
ATOM 688 O O . ASP A 1 84 ? -4.282 17.244 -10.915 1.00 97.25 84 ASP A O 1
ATOM 692 N N . ILE A 1 85 ? -5.606 17.234 -9.099 1.00 97.12 85 ILE A N 1
ATOM 693 C CA . ILE A 1 85 ? -5.734 15.779 -9.011 1.00 97.12 85 ILE A CA 1
ATOM 694 C C . ILE A 1 85 ? -6.618 15.260 -10.149 1.00 97.12 85 ILE A C 1
ATOM 696 O O . ILE A 1 85 ? -7.781 15.650 -10.264 1.00 97.12 85 ILE A O 1
ATOM 700 N N . GLN A 1 86 ? -6.087 14.322 -10.926 1.00 97.25 86 GLN A N 1
ATOM 701 C CA . GLN A 1 86 ? -6.818 13.524 -11.905 1.00 97.25 86 GLN A CA 1
ATOM 702 C C . GLN A 1 86 ? -6.891 12.072 -11.433 1.00 97.25 86 GLN A C 1
ATOM 704 O O . GLN A 1 86 ? -5.962 11.558 -10.803 1.00 97.25 86 GLN A O 1
ATOM 709 N N . VAL A 1 87 ? -8.028 11.429 -11.694 1.00 96.06 87 VAL A N 1
ATOM 710 C CA . VAL A 1 87 ? -8.314 10.059 -11.262 1.00 96.06 87 VAL A CA 1
ATOM 711 C C . VAL A 1 87 ? -8.746 9.240 -12.467 1.00 96.06 87 VAL A C 1
ATOM 713 O O . VAL A 1 87 ? -9.723 9.590 -13.126 1.00 96.06 87 VAL A O 1
ATOM 716 N N . GLU A 1 88 ? -8.066 8.121 -12.692 1.00 96.38 88 GLU A N 1
ATOM 717 C CA . GLU A 1 88 ? -8.417 7.136 -13.714 1.00 96.38 88 GLU A CA 1
ATOM 718 C C . GLU A 1 88 ? -8.582 5.745 -13.085 1.00 96.38 88 GLU A C 1
ATOM 720 O O . GLU A 1 88 ? -7.870 5.369 -12.147 1.00 96.38 88 GLU A O 1
ATOM 725 N N . TYR A 1 89 ? -9.546 4.980 -13.597 1.00 92.62 89 TYR A N 1
ATOM 726 C CA . TYR A 1 89 ? -9.775 3.592 -13.206 1.00 92.62 89 TYR A CA 1
ATOM 727 C C . TYR A 1 89 ? -9.202 2.674 -14.283 1.00 92.62 89 TYR A C 1
ATOM 729 O O . TYR A 1 89 ? -9.681 2.695 -15.415 1.00 92.62 89 TYR A O 1
ATOM 737 N N . VAL A 1 90 ? -8.197 1.879 -13.905 1.00 85.44 90 VAL A N 1
ATOM 738 C CA . VAL A 1 90 ? -7.462 0.951 -14.786 1.00 85.44 90 VAL A CA 1
ATOM 739 C C . VAL A 1 90 ? -7.639 -0.503 -14.380 1.00 85.44 90 VAL A C 1
ATOM 741 O O . VAL A 1 90 ? -7.763 -0.768 -13.155 1.00 85.44 90 VAL A O 1
#

Foldseek 3Di:
DKWKWWWFQDPVRDIDIDIDDCPDDDDPDDDDDPCVPDDPVRVVVVVVVVVVVVVVVVVVVCVVCVVVVNNPVDDDGDPVRTPPMDMDDD

Sequence (90 aa):
MKLLEFSYTKEDGSVSNRAVIELIAPSKFIEGWDVSNLDNQTFAEFSQSMGELRRKQHEETMALLADFDLKHNYRRFKPESMKDIQVEYV